Protein 2WLU (pdb70)

Structure (mmCIF, N/CA/C/O backbone):
data_2WLU
#
_entry.id   2WLU
#
_cell.length_a   188.268
_cell.length_b   188.268
_cell.length_c   188.268
_cell.angle_alpha   90.00
_cell.angle_beta   90.00
_cell.angle_gamma   90.00
#
_symmetry.space_group_name_H-M   'F 41 3 2'
#
loop_
_entity.id
_entity.type
_entity.pdbx_description
1 polymer 'DPS-LIKE PEROXIDE RESISTANCE PROTEIN'
2 non-polymer 'SODIUM ION'
3 non-polymer 'FE (III) ION'
4 non-polymer GLYCEROL
5 water water
#
loop_
_atom_site.group_PDB
_atom_site.id
_atom_site.type_symbol
_atom_site.label_atom_id
_atom_site.label_alt_id
_atom_site.label_comp_id
_atom_site.label_asym_id
_atom_site.label_entity_id
_atom_site.label_seq_id
_atom_site.pdbx_PDB_ins_code
_atom_site.Cartn_x
_atom_site.Cartn_y
_atom_site.Cartn_z
_atom_site.occupancy
_atom_site.B_iso_or_equiv
_atom_site.auth_seq_id
_atom_site.auth_comp_id
_atom_site.auth_asym_id
_atom_site.auth_atom_id
_atom_site.pdbx_PDB_model_num
ATOM 1 N N . THR A 1 4 ? 74.242 99.513 132.550 1.00 37.53 4 THR A N 1
ATOM 2 C CA . THR A 1 4 ? 73.679 100.761 133.140 1.00 37.28 4 THR A CA 1
ATOM 3 C C . THR A 1 4 ? 72.164 100.643 133.294 1.00 36.86 4 THR A C 1
ATOM 4 O O . THR A 1 4 ? 71.529 99.807 132.641 1.00 36.88 4 THR A O 1
ATOM 8 N N . LEU A 1 5 ? 71.590 101.471 134.168 1.00 36.15 5 LEU A N 1
ATOM 9 C CA . LEU A 1 5 ? 70.136 101.573 134.288 1.00 35.51 5 LEU A CA 1
ATOM 10 C C . LEU A 1 5 ? 69.521 101.986 132.942 1.00 35.03 5 LEU A C 1
ATOM 11 O O . LEU A 1 5 ? 68.479 101.462 132.546 1.00 34.97 5 LEU A O 1
ATOM 16 N N . VAL A 1 6 ? 70.190 102.903 132.240 1.00 34.53 6 VAL A N 1
ATOM 17 C CA . VAL A 1 6 ? 69.740 103.385 130.926 1.00 34.10 6 VAL A CA 1
ATOM 18 C C . VAL A 1 6 ? 69.579 102.235 129.922 1.00 34.16 6 VAL A C 1
ATOM 19 O O . VAL A 1 6 ? 68.530 102.104 129.295 1.00 33.92 6 VAL A O 1
ATOM 23 N N . GLU A 1 7 ? 70.605 101.393 129.797 1.00 34.37 7 GLU A N 1
ATOM 24 C CA . GLU A 1 7 ? 70.549 100.220 128.905 1.00 34.64 7 GLU A CA 1
ATOM 25 C C . GLU A 1 7 ? 69.394 99.277 129.248 1.00 34.06 7 GLU A C 1
ATOM 26 O O . GLU A 1 7 ? 68.709 98.780 128.352 1.00 34.36 7 GLU A O 1
ATOM 32 N N . ASN A 1 8 ? 69.168 99.053 130.540 1.00 33.63 8 ASN A N 1
ATOM 33 C CA . ASN A 1 8 ? 68.077 98.190 130.999 1.00 33.39 8 ASN A CA 1
ATOM 34 C C . ASN A 1 8 ? 66.688 98.739 130.663 1.00 32.67 8 ASN A C 1
ATOM 35 O O . ASN A 1 8 ? 65.827 98.003 130.164 1.00 32.63 8 ASN A O 1
ATOM 40 N N . ILE A 1 9 ? 66.478 100.026 130.946 1.00 31.63 9 ILE A N 1
ATOM 41 C CA . ILE A 1 9 ? 65.229 100.712 130.604 1.00 30.49 9 ILE A CA 1
ATOM 42 C C . ILE A 1 9 ? 64.972 100.641 129.094 1.00 30.05 9 ILE A C 1
ATOM 43 O O . ILE A 1 9 ? 63.869 100.293 128.672 1.00 29.74 9 ILE A O 1
ATOM 48 N N . TYR A 1 10 ? 65.991 100.950 128.292 1.00 29.65 10 TYR A N 1
ATOM 49 C CA . TYR A 1 10 ? 65.866 100.883 126.837 1.00 29.91 10 TYR A CA 1
ATOM 50 C C . TYR A 1 10 ? 65.402 99.500 126.380 1.00 30.05 10 TYR A C 1
ATOM 51 O O . TYR A 1 10 ? 64.433 99.382 125.624 1.00 29.46 10 TYR A O 1
ATOM 60 N N . ALA A 1 11 ? 66.097 98.465 126.853 1.00 30.37 11 ALA A N 1
ATOM 61 C CA . ALA A 1 11 ? 65.774 97.078 126.513 1.00 30.91 11 ALA A CA 1
ATOM 62 C C . ALA A 1 11 ? 64.333 96.722 126.877 1.00 31.23 11 ALA A C 1
ATOM 63 O O . ALA A 1 11 ? 63.625 96.084 126.096 1.00 31.25 11 ALA A O 1
ATOM 65 N N . SER A 1 12 ? 63.902 97.151 128.058 1.00 31.67 12 SER A N 1
ATOM 66 C CA . SER A 1 12 ? 62.559 96.850 128.541 1.00 32.51 12 SER A CA 1
ATOM 67 C C . SER A 1 12 ? 61.465 97.620 127.792 1.00 32.84 12 SER A C 1
ATOM 68 O O . SER A 1 12 ? 60.426 97.053 127.444 1.00 32.51 12 SER A O 1
ATOM 71 N N . VAL A 1 13 ? 61.708 98.909 127.554 1.00 33.20 13 VAL A N 1
ATOM 72 C CA . VAL A 1 13 ? 60.768 99.768 126.835 1.00 33.82 13 VAL A CA 1
ATOM 73 C C . VAL A 1 13 ? 60.545 99.288 125.392 1.00 34.73 13 VAL A C 1
ATOM 74 O O . VAL A 1 13 ? 59.422 99.314 124.889 1.00 34.53 13 VAL A O 1
ATOM 78 N N . THR A 1 14 ? 61.616 98.838 124.743 1.00 36.09 14 THR A N 1
ATOM 79 C CA . THR A 1 14 ? 61.560 98.464 123.325 1.00 37.71 14 THR A CA 1
ATOM 80 C C . THR A 1 14 ? 61.416 96.952 123.112 1.00 39.02 14 THR A C 1
ATOM 81 O O . THR A 1 14 ? 61.543 96.463 121.989 1.00 39.23 14 THR A O 1
ATOM 85 N N . HIS A 1 15 ? 61.132 96.231 124.196 1.00 40.73 15 HIS A N 1
ATOM 86 C CA . HIS A 1 15 ? 61.075 94.767 124.199 1.00 42.40 15 HIS A CA 1
ATOM 87 C C . HIS A 1 15 ? 60.059 94.192 123.212 1.00 43.06 15 HIS A C 1
ATOM 88 O O . HIS A 1 15 ? 60.416 93.370 122.367 1.00 43.64 15 HIS A O 1
ATOM 95 N N . ASN A 1 16 ? 58.805 94.626 123.321 1.00 43.82 16 ASN A N 1
ATOM 96 C CA . ASN A 1 16 ? 57.730 94.126 122.462 1.00 44.32 16 ASN A CA 1
ATOM 97 C C . ASN A 1 16 ? 57.350 95.113 121.360 1.00 44.61 16 ASN A C 1
ATOM 98 O O . ASN A 1 16 ? 57.967 95.135 120.291 1.00 45.00 16 ASN A O 1
ATOM 100 N N . SER A 1 23 ? 55.057 101.001 113.095 1.00 32.69 23 SER A N 1
ATOM 101 C CA . SER A 1 23 ? 54.971 102.438 112.827 1.00 32.13 23 SER A CA 1
ATOM 102 C C . SER A 1 23 ? 56.313 103.140 113.058 1.00 31.22 23 SER A C 1
ATOM 103 O O . SER A 1 23 ? 57.173 102.643 113.808 1.00 31.90 23 SER A O 1
ATOM 106 N N . LYS A 1 24 ? 56.476 104.303 112.427 1.00 29.33 24 LYS A N 1
ATOM 107 C CA . LYS A 1 24 ? 57.740 105.041 112.460 1.00 27.33 24 LYS A CA 1
ATOM 108 C C . LYS A 1 24 ? 58.094 105.632 113.829 1.00 25.90 24 LYS A C 1
ATOM 109 O O . LYS A 1 24 ? 59.255 105.992 114.063 1.00 25.79 24 LYS A O 1
ATOM 111 N N . ASN A 1 25 ? 57.112 105.744 114.727 1.00 23.44 25 ASN A N 1
ATOM 112 C CA . ASN A 1 25 ? 57.378 106.292 116.062 1.00 21.37 25 ASN A CA 1
ATOM 113 C C . ASN A 1 25 ? 56.999 105.368 117.228 1.00 20.54 25 ASN A C 1
ATOM 114 O O . ASN A 1 25 ? 56.634 105.837 118.310 1.00 19.19 25 ASN A O 1
ATOM 119 N N . GLU A 1 26 ? 57.114 104.057 117.005 1.00 19.37 26 GLU A N 1
ATOM 120 C CA . GLU A 1 26 ? 56.703 103.065 118.004 1.00 19.34 26 GLU A CA 1
ATOM 121 C C . GLU A 1 26 ? 57.515 103.135 119.288 1.00 18.13 26 GLU A C 1
ATOM 122 O O . GLU A 1 26 ? 56.949 103.008 120.377 1.00 17.88 26 GLU A O 1
ATOM 128 N N . LYS A 1 27 ? 58.834 103.307 119.161 1.00 16.70 27 LYS A N 1
ATOM 129 C CA . LYS A 1 27 ? 59.701 103.379 120.336 1.00 16.05 27 LYS A CA 1
ATOM 130 C C . LYS A 1 27 ? 59.409 104.645 121.140 1.00 14.89 27 LYS A C 1
ATOM 131 O O . LYS A 1 27 ? 59.394 104.597 122.364 1.00 14.52 27 LYS A O 1
ATOM 137 N N . THR A 1 28 ? 59.176 105.766 120.446 1.00 14.00 28 THR A N 1
ATOM 138 C CA . THR A 1 28 ? 58.839 107.031 121.113 1.00 13.11 28 THR A CA 1
ATOM 139 C C . THR A 1 28 ? 57.536 106.902 121.886 1.00 13.12 28 THR A C 1
ATOM 140 O O . THR A 1 28 ? 57.444 107.339 123.043 1.00 13.11 28 THR A O 1
ATOM 144 N N . LYS A 1 29 ? 56.532 106.288 121.259 1.00 12.39 29 LYS A N 1
ATOM 145 C CA . LYS A 1 29 ? 55.257 106.071 121.944 1.00 12.53 29 LYS A CA 1
ATOM 146 C C . LYS A 1 29 ? 55.442 105.196 123.186 1.00 12.22 29 LYS A C 1
ATOM 147 O O . LYS A 1 29 ? 54.843 105.462 124.233 1.00 12.10 29 LYS A O 1
ATOM 153 N N . ALA A 1 30 ? 56.281 104.166 123.069 1.00 12.07 30 ALA A N 1
ATOM 154 C CA . ALA A 1 30 ? 56.513 103.243 124.183 1.00 12.09 30 ALA A CA 1
ATOM 155 C C . ALA A 1 30 ? 57.186 103.929 125.378 1.00 11.75 30 ALA A C 1
ATOM 156 O O . ALA A 1 30 ? 56.799 103.698 126.528 1.00 11.02 30 ALA A O 1
ATOM 158 N N . VAL A 1 31 ? 58.186 104.770 125.107 1.00 11.45 31 VAL A N 1
ATOM 159 C CA . VAL A 1 31 ? 58.919 105.431 126.189 1.00 11.27 31 VAL A CA 1
ATOM 160 C C . VAL A 1 31 ? 58.063 106.525 126.847 1.00 10.76 31 VAL A C 1
ATOM 161 O O . VAL A 1 31 ? 58.142 106.730 128.063 1.00 10.72 31 VAL A O 1
ATOM 165 N N . LEU A 1 32 ? 57.230 107.204 126.056 1.00 10.25 32 LEU A N 1
ATOM 166 C CA . LEU A 1 32 ? 56.261 108.143 126.627 1.00 9.79 32 LEU A CA 1
ATOM 167 C C . LEU A 1 32 ? 55.289 107.431 127.550 1.00 9.96 32 LEU A C 1
ATOM 168 O O . LEU A 1 32 ? 55.015 107.915 128.646 1.00 9.97 32 LEU A O 1
ATOM 173 N N . ASN A 1 33 ? 54.772 106.276 127.120 1.00 9.98 33 ASN A N 1
ATOM 174 C CA . ASN A 1 33 ? 53.820 105.536 127.949 1.00 10.50 33 ASN A CA 1
ATOM 175 C C . ASN A 1 33 ? 54.469 105.018 129.239 1.00 10.07 33 ASN A C 1
ATOM 176 O O . ASN A 1 33 ? 53.843 105.027 130.300 1.00 10.29 33 ASN A O 1
ATOM 181 N N . GLN A 1 34 ? 55.727 104.591 129.149 1.00 10.20 34 GLN A N 1
ATOM 182 C CA . GLN A 1 34 ? 56.500 104.236 130.347 1.00 10.34 34 GLN A CA 1
ATOM 183 C C . GLN A 1 34 ? 56.558 105.423 131.326 1.00 10.47 34 GLN A C 1
ATOM 184 O O . GLN A 1 34 ? 56.385 105.243 132.535 1.00 10.35 34 GLN A O 1
ATOM 190 N N . ALA A 1 35 ? 56.787 106.625 130.797 1.00 10.17 35 ALA A N 1
ATOM 191 C CA . ALA A 1 35 ? 56.812 107.843 131.627 1.00 9.94 35 ALA A CA 1
ATOM 192 C C . ALA A 1 35 ? 55.446 108.168 132.252 1.00 9.88 35 ALA A C 1
ATOM 193 O O . ALA A 1 35 ? 55.385 108.626 133.401 1.00 9.57 35 ALA A O 1
ATOM 195 N N . VAL A 1 36 ? 54.359 107.922 131.516 1.00 9.45 36 VAL A N 1
ATOM 196 C CA . VAL A 1 36 ? 53.009 108.062 132.089 1.00 9.63 36 VAL A CA 1
ATOM 197 C C . VAL A 1 36 ? 52.875 107.227 133.375 1.00 9.88 36 VAL A C 1
ATOM 198 O O . VAL A 1 36 ? 52.466 107.743 134.417 1.00 9.86 36 VAL A O 1
ATOM 202 N N . ALA A 1 37 ? 53.226 105.943 133.290 1.00 9.64 37 ALA A N 1
ATOM 203 C CA . ALA A 1 37 ? 53.165 105.035 134.439 1.00 9.55 37 ALA A CA 1
ATOM 204 C C . ALA A 1 37 ? 54.114 105.465 135.566 1.00 9.68 37 ALA A C 1
ATOM 205 O O . ALA A 1 37 ? 53.718 105.504 136.725 1.00 9.39 37 ALA A O 1
ATOM 207 N N . ASP A 1 38 ? 55.357 105.792 135.216 1.00 9.78 38 ASP A N 1
ATOM 208 C CA . ASP A 1 38 ? 56.379 106.141 136.219 1.00 9.95 38 ASP A CA 1
ATOM 209 C C . ASP A 1 38 ? 56.115 107.467 136.925 1.00 9.74 38 ASP A C 1
ATOM 210 O O . ASP A 1 38 ? 56.392 107.599 138.118 1.00 9.54 38 ASP A O 1
ATOM 215 N N . LEU A 1 39 ? 55.605 108.455 136.186 1.00 9.80 39 LEU A N 1
ATOM 216 C CA . LEU A 1 39 ? 55.249 109.741 136.786 1.00 9.42 39 LEU A CA 1
ATOM 217 C C . LEU A 1 39 ? 54.090 109.609 137.758 1.00 9.52 39 LEU A C 1
ATOM 218 O O . LEU A 1 39 ? 54.075 110.266 138.805 1.00 9.86 39 LEU A O 1
ATOM 223 N N . SER A 1 40 ? 53.114 108.771 137.408 1.00 9.30 40 SER A N 1
ATOM 224 C CA . SER A 1 40 ? 51.966 108.548 138.280 1.00 9.35 40 SER A CA 1
ATOM 225 C C . SER A 1 40 ? 52.398 107.876 139.588 1.00 9.42 40 SER A C 1
ATOM 226 O O . SER A 1 40 ? 51.918 108.236 140.669 1.00 9.21 40 SER A O 1
ATOM 229 N N . VAL A 1 41 ? 53.296 106.900 139.481 1.00 9.19 41 VAL A N 1
ATOM 230 C CA . VAL A 1 41 ? 53.833 106.236 140.677 1.00 9.64 41 VAL A CA 1
ATOM 231 C C . VAL A 1 41 ? 54.743 107.184 141.468 1.00 9.56 41 VAL A C 1
ATOM 232 O O . VAL A 1 41 ? 54.660 107.236 142.694 1.00 9.98 41 VAL A O 1
ATOM 236 N N . ALA A 1 42 ? 55.587 107.950 140.776 1.00 9.79 42 ALA A N 1
ATOM 237 C CA . ALA A 1 42 ? 56.433 108.942 141.460 1.00 9.63 42 ALA A CA 1
ATOM 238 C C . ALA A 1 42 ? 55.591 109.933 142.278 1.00 9.72 42 ALA A C 1
ATOM 239 O O . ALA A 1 42 ? 55.934 110.265 143.431 1.00 9.68 42 ALA A O 1
ATOM 241 N N . ALA A 1 43 ? 54.487 110.397 141.690 1.00 9.52 43 ALA A N 1
ATOM 242 C CA . ALA A 1 43 ? 53.586 111.326 142.387 1.00 9.22 43 ALA A CA 1
ATOM 243 C C . ALA A 1 43 ? 53.000 110.694 143.658 1.00 9.34 43 ALA A C 1
ATOM 244 O O . ALA A 1 43 ? 52.925 111.341 144.700 1.00 9.16 43 ALA A O 1
ATOM 246 N N . SER A 1 44 ? 52.609 109.425 143.565 1.00 9.18 44 SER A N 1
ATOM 247 C CA . SER A 1 44 ? 52.061 108.678 144.698 1.00 9.02 44 SER A CA 1
ATOM 248 C C . SER A 1 44 ? 53.106 108.562 145.836 1.00 9.38 44 SER A C 1
ATOM 249 O O . SER A 1 44 ? 52.788 108.765 147.014 1.00 9.22 44 SER A O 1
ATOM 252 N N . ILE A 1 45 ? 54.349 108.246 145.466 1.00 8.95 45 ILE A N 1
ATOM 253 C CA . ILE A 1 45 ? 55.477 108.164 146.415 1.00 9.31 45 ILE A CA 1
ATOM 254 C C . ILE A 1 45 ? 55.739 109.506 147.116 1.00 9.50 45 ILE A C 1
ATOM 255 O O . ILE A 1 45 ? 55.886 109.556 148.348 1.00 9.32 45 ILE A O 1
ATOM 260 N N . VAL A 1 46 ? 55.773 110.591 146.340 1.00 9.36 46 VAL A N 1
ATOM 261 C CA . VAL A 1 46 ? 55.935 111.934 146.911 1.00 9.66 46 VAL A CA 1
ATOM 262 C C . VAL A 1 46 ? 54.789 112.259 147.886 1.00 9.52 46 VAL A C 1
ATOM 263 O O . VAL A 1 46 ? 55.021 112.814 148.967 1.00 9.23 46 VAL A O 1
ATOM 267 N N . HIS A 1 47 ? 53.557 111.907 147.504 1.00 9.59 47 HIS A N 1
ATOM 268 C CA . HIS A 1 47 ? 52.393 112.137 148.370 1.00 9.56 47 HIS A CA 1
ATOM 269 C C . HIS A 1 47 ? 52.504 111.357 149.683 1.00 9.26 47 HIS A C 1
ATOM 270 O O . HIS A 1 47 ? 52.112 111.848 150.743 1.00 9.21 47 HIS A O 1
ATOM 277 N N . GLN A 1 48 ? 53.026 110.137 149.608 1.00 9.09 48 GLN A N 1
ATOM 278 C CA . GLN A 1 48 ? 53.254 109.344 150.821 1.00 8.74 48 GLN A CA 1
ATOM 279 C C . GLN A 1 48 ? 54.217 110.060 151.776 1.00 8.62 48 GLN A C 1
ATOM 280 O O . GLN A 1 48 ? 54.009 110.052 152.991 1.00 8.84 48 GLN A O 1
ATOM 286 N N . VAL A 1 49 ? 55.273 110.665 151.234 1.00 8.45 49 VAL A N 1
ATOM 287 C CA . VAL A 1 49 ? 56.210 111.438 152.069 1.00 8.54 49 VAL A CA 1
ATOM 288 C C . VAL A 1 49 ? 55.491 112.630 152.712 1.00 8.60 49 VAL A C 1
ATOM 289 O O . VAL A 1 49 ? 55.618 112.867 153.913 1.00 8.69 49 VAL A O 1
ATOM 293 N N . HIS A 1 50 ? 54.745 113.375 151.898 1.00 8.61 50 HIS A N 1
ATOM 294 C CA . HIS A 1 50 ? 53.926 114.506 152.362 1.00 8.74 50 HIS A CA 1
ATOM 295 C C . HIS A 1 50 ? 53.084 114.109 153.588 1.00 8.66 50 HIS A C 1
ATOM 296 O O . HIS A 1 50 ? 53.031 114.836 154.587 1.00 9.35 50 HIS A O 1
ATOM 303 N N . TRP A 1 51 ? 52.454 112.941 153.536 1.00 8.79 51 TRP A N 1
ATOM 304 C CA . TRP A 1 51 ? 51.532 112.551 154.603 1.00 8.85 51 TRP A CA 1
ATOM 305 C C . TRP A 1 51 ? 52.200 111.900 155.817 1.00 8.86 51 TRP A C 1
ATOM 306 O O . TRP A 1 51 ? 51.844 112.209 156.953 1.00 8.77 51 TRP A O 1
ATOM 317 N N . TYR A 1 52 ? 53.157 111.006 155.568 1.00 9.22 52 TYR A N 1
ATOM 318 C CA . TYR A 1 52 ? 53.723 110.147 156.622 1.00 9.45 52 TYR A CA 1
ATOM 319 C C . TYR A 1 52 ? 54.948 110.694 157.371 1.00 10.00 52 TYR A C 1
ATOM 320 O O . TYR A 1 52 ? 55.304 110.180 158.439 1.00 9.81 52 TYR A O 1
ATOM 329 N N . MET A 1 53 ? 55.585 111.731 156.827 1.00 10.03 53 MET A N 1
ATOM 330 C CA . MET A 1 53 ? 56.799 112.284 157.444 1.00 10.02 53 MET A CA 1
ATOM 331 C C . MET A 1 53 ? 56.602 112.758 158.898 1.00 10.41 53 MET A C 1
ATOM 332 O O . MET A 1 53 ? 55.601 113.410 159.232 1.00 9.84 53 MET A O 1
ATOM 337 N N . ARG A 1 54 ? 57.568 112.413 159.751 1.00 10.21 54 ARG A N 1
ATOM 338 C CA . ARG A 1 54 ? 57.684 112.983 161.093 1.00 10.63 54 ARG A CA 1
ATOM 339 C C . ARG A 1 54 ? 59.147 113.291 161.343 1.00 11.04 54 ARG A C 1
ATOM 340 O O . ARG A 1 54 ? 60.026 112.497 160.979 1.00 11.44 54 ARG A O 1
ATOM 348 N N . GLY A 1 55 ? 59.413 114.431 161.971 1.00 11.24 55 GLY A N 1
ATOM 349 C CA . GLY A 1 55 ? 60.773 114.782 162.347 1.00 11.37 55 GLY A CA 1
ATOM 350 C C . GLY A 1 55 ? 61.075 116.241 162.100 1.00 11.88 55 GLY A C 1
ATOM 351 O O . GLY A 1 55 ? 60.331 116.918 161.370 1.00 10.74 55 GLY A O 1
ATOM 352 N N . PRO A 1 56 ? 62.164 116.744 162.719 1.00 12.28 56 PRO A N 1
ATOM 353 C CA . PRO A 1 56 ? 62.556 118.138 162.546 1.00 12.33 56 PRO A CA 1
ATOM 354 C C . PRO A 1 56 ? 62.704 118.448 161.062 1.00 12.03 56 PRO A C 1
ATOM 355 O O . PRO A 1 56 ? 63.293 117.652 160.307 1.00 12.27 56 PRO A O 1
ATOM 359 N N . GLY A 1 57 ? 62.136 119.577 160.645 1.00 11.35 57 GLY A N 1
ATOM 360 C CA . GLY A 1 57 ? 62.181 119.976 159.247 1.00 10.49 57 GLY A CA 1
ATOM 361 C C . GLY A 1 57 ? 60.867 119.736 158.523 1.00 10.17 57 GLY A C 1
ATOM 362 O O . GLY A 1 57 ? 60.662 120.239 157.417 1.00 9.68 57 GLY A O 1
ATOM 363 N N . PHE A 1 58 ? 59.972 118.980 159.157 1.00 9.71 58 PHE A N 1
ATOM 364 C CA . PHE A 1 58 ? 58.646 118.712 158.607 1.00 9.46 58 PHE A CA 1
ATOM 365 C C . PHE A 1 58 ? 57.975 119.982 158.057 1.00 9.39 58 PHE A C 1
ATOM 366 O O . PHE A 1 58 ? 57.396 119.950 156.971 1.00 9.39 58 PHE A O 1
ATOM 374 N N . LEU A 1 59 ? 58.053 121.084 158.807 1.00 9.25 59 LEU A N 1
ATOM 375 C CA . LEU A 1 59 ? 57.291 122.288 158.452 1.00 9.47 59 LEU A CA 1
ATOM 376 C C . LEU A 1 59 ? 57.737 122.968 157.148 1.00 9.33 59 LEU A C 1
ATOM 377 O O . LEU A 1 59 ? 56.954 123.703 156.550 1.00 9.56 59 LEU A O 1
ATOM 382 N N . TYR A 1 60 ? 58.967 122.716 156.697 1.00 8.74 60 TYR A N 1
ATOM 383 C CA . TYR A 1 60 ? 59.349 123.131 155.336 1.00 8.47 60 TYR A CA 1
ATOM 384 C C . TYR A 1 60 ? 59.393 121.985 154.307 1.00 8.57 60 TYR A C 1
ATOM 385 O O . TYR A 1 60 ? 59.215 122.219 153.103 1.00 8.08 60 TYR A O 1
ATOM 394 N N . LEU A 1 61 ? 59.623 120.753 154.765 1.00 8.23 61 LEU A N 1
ATOM 395 C CA . LEU A 1 61 ? 59.676 119.608 153.842 1.00 8.02 61 LEU A CA 1
ATOM 396 C C . LEU A 1 61 ? 58.287 119.211 153.352 1.00 8.42 61 LEU A C 1
ATOM 397 O O . LEU A 1 61 ? 58.117 118.848 152.184 1.00 8.25 61 LEU A O 1
ATOM 402 N N . HIS A 1 62 ? 57.308 119.278 154.249 1.00 8.50 62 HIS A N 1
ATOM 403 C CA . HIS A 1 62 ? 55.911 118.974 153.923 1.00 9.31 62 HIS A CA 1
ATOM 404 C C . HIS A 1 62 ? 55.391 119.820 152.741 1.00 9.71 62 HIS A C 1
ATOM 405 O O . HIS A 1 62 ? 54.894 119.253 151.766 1.00 10.40 62 HIS A O 1
ATOM 412 N N . PRO A 1 63 ? 55.510 121.163 152.811 1.00 9.98 63 PRO A N 1
ATOM 413 C CA . PRO A 1 63 ? 55.068 121.932 151.633 1.00 10.11 63 PRO A CA 1
ATOM 414 C C . PRO A 1 63 ? 55.973 121.762 150.404 1.00 10.41 63 PRO A C 1
ATOM 415 O O . PRO A 1 63 ? 55.480 121.868 149.287 1.00 9.63 63 PRO A O 1
ATOM 419 N N . LYS A 1 64 ? 57.271 121.511 150.609 1.00 9.86 64 LYS A N 1
ATOM 420 C CA . LYS A 1 64 ? 58.165 121.178 149.492 1.00 10.61 64 LYS A CA 1
ATOM 421 C C . LYS A 1 64 ? 57.644 119.979 148.690 1.00 10.39 64 LYS A C 1
ATOM 422 O O . LYS A 1 64 ? 57.764 119.965 147.461 1.00 10.27 64 LYS A O 1
ATOM 428 N N . MET A 1 65 ? 57.053 118.993 149.379 1.00 10.14 65 MET A N 1
ATOM 429 C CA . MET A 1 65 ? 56.487 117.818 148.709 1.00 10.05 65 MET A CA 1
ATOM 430 C C . MET A 1 65 ? 55.338 118.200 147.772 1.00 10.54 65 MET A C 1
ATOM 431 O O . MET A 1 65 ? 55.166 117.577 146.723 1.00 10.41 65 MET A O 1
ATOM 436 N N . ASP A 1 66 ? 54.556 119.211 148.146 1.00 10.39 66 ASP A N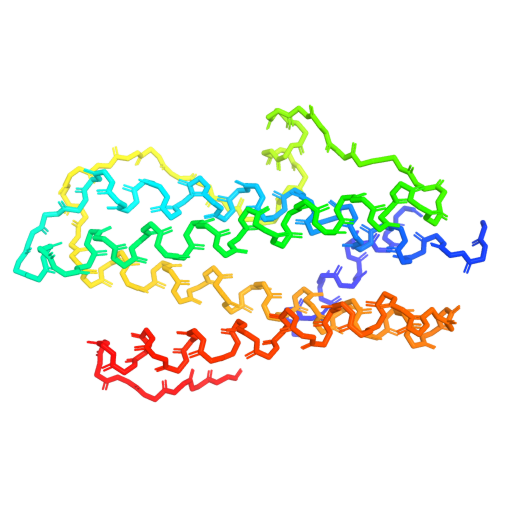 1
ATOM 437 C CA . ASP A 1 66 ? 53.501 119.706 147.248 1.00 11.03 66 ASP A CA 1
ATOM 438 C C . ASP A 1 66 ? 54.042 120.366 145.979 1.00 10.96 66 ASP A C 1
ATOM 439 O O . ASP A 1 66 ? 53.434 120.225 144.914 1.00 10.76 66 ASP A O 1
ATOM 444 N N . GLU A 1 67 ? 55.169 121.078 146.094 1.00 11.00 67 GLU A N 1
ATOM 445 C CA A GLU A 1 67 ? 55.837 121.656 144.924 0.65 11.25 67 GLU A CA 1
ATOM 446 C CA B GLU A 1 67 ? 55.842 121.659 144.932 0.35 10.72 67 GLU A CA 1
ATOM 447 C C . GLU A 1 67 ? 56.289 120.551 143.975 1.00 10.88 67 GLU A C 1
ATOM 448 O O . GLU A 1 67 ? 56.070 120.631 142.755 1.00 10.37 67 GLU A O 1
ATOM 459 N N . LEU A 1 68 ? 56.920 119.519 144.535 1.00 10.13 68 LEU A N 1
ATOM 460 C CA . LEU A 1 68 ? 57.385 118.377 143.746 1.00 10.21 68 LEU A CA 1
ATOM 461 C C . LEU A 1 68 ? 56.202 117.678 143.091 1.00 10.43 68 LEU A C 1
ATOM 462 O O . LEU A 1 68 ? 56.247 117.353 141.899 1.00 10.19 68 LEU A O 1
ATOM 467 N N . LEU A 1 69 ? 55.141 117.466 143.870 1.00 10.15 69 LEU A N 1
ATOM 468 C CA . LEU A 1 69 ? 53.938 116.808 143.367 1.00 10.62 69 LEU A CA 1
ATOM 469 C C . LEU A 1 69 ? 53.320 117.577 142.187 1.00 10.68 69 LEU A C 1
ATOM 470 O O . LEU A 1 69 ? 52.981 116.985 141.149 1.00 9.89 69 LEU A O 1
ATOM 475 N N . ASP A 1 70 ? 53.186 118.892 142.347 1.00 10.62 70 ASP A N 1
ATOM 476 C CA . ASP A 1 70 ? 52.623 119.732 141.285 1.00 11.25 70 ASP A CA 1
ATOM 477 C C . ASP A 1 70 ? 53.451 119.630 140.006 1.00 10.89 70 ASP A C 1
ATOM 478 O O . ASP A 1 70 ? 52.896 119.564 138.903 1.00 10.88 70 ASP A O 1
ATOM 483 N N . SER A 1 71 ? 54.773 119.621 140.164 1.00 10.41 71 SER A N 1
ATOM 484 C CA A SER A 1 71 ? 55.684 119.518 139.016 0.60 10.30 71 SER A CA 1
ATOM 485 C CA B SER A 1 71 ? 55.699 119.516 139.038 0.40 10.50 71 SER A CA 1
ATOM 486 C C . SER A 1 71 ? 55.579 118.162 138.325 1.00 10.34 71 SER A C 1
ATOM 487 O O . SER A 1 71 ? 55.579 118.092 137.085 1.00 10.13 71 SER A O 1
ATOM 492 N N . LEU A 1 72 ? 55.489 117.085 139.110 1.00 9.61 72 LEU A N 1
ATOM 493 C CA . LEU A 1 72 ? 55.324 115.738 138.534 1.00 9.29 72 LEU A CA 1
ATOM 494 C C . LEU A 1 72 ? 53.998 115.605 137.778 1.00 9.43 72 LEU A C 1
ATOM 495 O O . LEU A 1 72 ? 53.953 115.050 136.676 1.00 9.03 72 LEU A O 1
ATOM 500 N N . ASN A 1 73 ? 52.920 116.117 138.370 1.00 8.98 73 ASN A N 1
ATOM 501 C CA . ASN A 1 73 ? 51.614 116.071 137.720 1.00 9.59 73 ASN A CA 1
ATOM 502 C C . ASN A 1 73 ? 51.548 116.930 136.453 1.00 9.27 73 ASN A C 1
ATOM 503 O O . ASN A 1 73 ? 50.858 116.573 135.493 1.00 9.35 73 ASN A O 1
ATOM 508 N N . ALA A 1 74 ? 52.284 118.040 136.444 1.00 9.17 74 ALA A N 1
ATOM 509 C CA . ALA A 1 74 ? 52.421 118.846 135.216 1.00 9.86 74 ALA A CA 1
ATOM 510 C C . ALA A 1 74 ? 53.155 118.062 134.120 1.00 9.83 74 ALA A C 1
ATOM 511 O O . ALA A 1 74 ? 52.725 118.058 132.966 1.00 9.50 74 ALA A O 1
ATOM 513 N N . ASN A 1 75 ? 54.245 117.386 134.486 1.00 9.82 75 ASN A N 1
ATOM 514 C CA . ASN A 1 75 ? 54.947 116.488 133.562 1.00 10.08 75 ASN A CA 1
ATOM 515 C C . ASN A 1 75 ? 54.007 115.399 133.032 1.00 9.79 75 ASN A C 1
ATOM 516 O O . ASN A 1 75 ? 54.021 115.082 131.841 1.00 9.70 75 ASN A O 1
ATOM 521 N N . LEU A 1 76 ? 53.219 114.809 133.931 1.00 9.26 76 LEU A N 1
ATOM 522 C CA . LEU A 1 76 ? 52.306 113.728 133.556 1.00 9.57 76 LEU A CA 1
ATOM 523 C C . LEU A 1 76 ? 51.333 114.194 132.476 1.00 9.42 76 LEU A C 1
ATOM 524 O O . LEU A 1 76 ? 51.141 113.515 131.468 1.00 9.38 76 LEU A O 1
ATOM 529 N N . ASP A 1 77 ? 50.714 115.348 132.700 1.00 9.56 77 ASP A N 1
ATOM 530 C CA . ASP A 1 77 ? 49.749 115.867 131.732 1.00 9.92 77 ASP A CA 1
ATOM 531 C C . ASP A 1 77 ? 50.420 116.143 130.377 1.00 9.74 77 ASP A C 1
ATOM 532 O O . ASP A 1 77 ? 49.875 115.783 129.329 1.00 10.29 77 ASP A O 1
ATOM 537 N N . GLU A 1 78 ? 51.601 116.750 130.392 1.00 9.33 78 GLU A N 1
ATOM 538 C CA . GLU A 1 78 ? 52.294 117.063 129.139 1.00 9.59 78 GLU A CA 1
ATOM 539 C C . GLU A 1 78 ? 52.726 115.793 128.390 1.00 9.24 78 GLU A C 1
ATOM 540 O O . GLU A 1 78 ? 52.560 115.704 127.175 1.00 9.44 78 GLU A O 1
ATOM 546 N N . VAL A 1 79 ? 53.273 114.830 129.130 1.00 9.32 79 VAL A N 1
ATOM 547 C CA . VAL A 1 79 ? 53.729 113.559 128.560 1.00 9.46 79 VAL A CA 1
ATOM 548 C C . VAL A 1 79 ? 52.563 112.773 127.950 1.00 9.50 79 VAL A C 1
ATOM 549 O O . VAL A 1 79 ? 52.660 112.308 126.808 1.00 9.31 79 VAL A O 1
ATOM 553 N N . SER A 1 80 ? 51.468 112.639 128.703 1.00 9.51 80 SER A N 1
ATOM 554 C CA A SER A 1 80 ? 50.301 111.897 128.237 0.60 9.54 80 SER A CA 1
ATOM 555 C CA B SER A 1 80 ? 50.315 111.887 128.222 0.20 9.72 80 SER A CA 1
ATOM 556 C CA C SER A 1 80 ? 50.292 111.904 128.236 0.20 9.66 80 SER A CA 1
ATOM 557 C C . SER A 1 80 ? 49.715 112.545 126.983 1.00 9.84 80 SER A C 1
ATOM 558 O O . SER A 1 80 ? 49.430 111.864 125.990 1.00 9.95 80 SER A O 1
ATOM 565 N N . GLU A 1 81 ? 49.545 113.866 127.022 1.00 9.79 81 GLU A N 1
ATOM 566 C CA . GLU A 1 81 ? 48.972 114.565 125.867 1.00 10.03 81 GLU A CA 1
ATOM 567 C C . GLU A 1 81 ? 49.889 114.561 124.644 1.00 10.14 81 GLU A C 1
ATOM 568 O O . GLU A 1 81 ? 49.407 114.554 123.508 1.00 10.49 81 GLU A O 1
ATOM 574 N N . ARG A 1 82 ? 51.202 114.542 124.864 1.00 10.00 82 ARG A N 1
ATOM 575 C CA . ARG A 1 82 ? 52.137 114.398 123.735 1.00 9.70 82 ARG A CA 1
ATOM 576 C C . ARG A 1 82 ? 51.972 113.018 123.097 1.00 9.65 82 ARG A C 1
ATOM 577 O O . ARG A 1 82 ? 51.988 112.879 121.866 1.00 10.07 82 ARG A O 1
ATOM 585 N N . LEU A 1 83 ? 51.790 112.003 123.936 1.00 9.47 83 LEU A N 1
ATOM 586 C CA . LEU A 1 83 ? 51.558 110.642 123.461 1.00 9.93 83 LEU A CA 1
ATOM 587 C C . LEU A 1 83 ? 50.264 110.532 122.639 1.00 10.03 83 LEU A C 1
ATOM 588 O O . LEU A 1 83 ? 50.256 109.911 121.565 1.00 10.24 83 LEU A O 1
ATOM 593 N N . ILE A 1 84 ? 49.182 111.134 123.131 1.00 9.77 84 ILE A N 1
ATOM 594 C CA . ILE A 1 84 ? 47.918 111.212 122.379 1.00 9.65 84 ILE A CA 1
ATOM 595 C C . ILE A 1 84 ? 48.154 111.895 121.027 1.00 10.06 84 ILE A C 1
ATOM 596 O O . ILE A 1 84 ? 47.761 111.379 119.968 1.00 10.23 84 ILE A O 1
ATOM 601 N N . THR A 1 85 ? 48.811 113.049 121.087 1.00 9.95 85 THR A N 1
ATOM 602 C CA . THR A 1 85 ? 49.078 113.903 119.931 1.00 10.05 85 THR A CA 1
ATOM 603 C C . THR A 1 85 ? 49.823 113.178 118.802 1.00 10.67 85 THR A C 1
ATOM 604 O O . THR A 1 85 ? 49.468 113.328 117.619 1.00 10.72 85 THR A O 1
ATOM 608 N N . ILE A 1 86 ? 50.813 112.361 119.166 1.00 10.57 86 ILE A N 1
ATOM 609 C CA . ILE A 1 86 ? 51.605 111.632 118.166 1.00 11.45 86 ILE A CA 1
ATOM 610 C C . ILE A 1 86 ? 50.992 110.280 117.762 1.00 11.85 86 ILE A C 1
ATOM 611 O O . ILE A 1 86 ? 51.635 109.486 117.072 1.00 12.50 86 ILE A O 1
ATOM 616 N N . GLY A 1 87 ? 49.763 110.021 118.210 1.00 12.09 87 GLY A N 1
ATOM 617 C CA . GLY A 1 87 ? 48.997 108.853 117.762 1.00 12.76 87 GLY A CA 1
ATOM 618 C C . GLY A 1 87 ? 48.978 107.661 118.702 1.00 12.83 87 GLY A C 1
ATOM 619 O O . GLY A 1 87 ? 48.599 106.566 118.301 1.00 12.98 87 GLY A O 1
ATOM 620 N N . GLY A 1 88 ? 49.379 107.870 119.955 1.00 12.75 88 GLY A N 1
ATOM 621 C CA . GLY A 1 88 ? 49.384 106.802 120.957 1.00 12.81 88 GLY A CA 1
ATOM 622 C C . GLY A 1 88 ? 48.182 106.788 121.886 1.00 12.62 88 GLY A C 1
ATOM 623 O O . GLY A 1 88 ? 47.211 107.519 121.689 1.00 13.03 88 GLY A O 1
ATOM 624 N N . ALA A 1 89 ? 48.256 105.951 122.914 1.00 12.60 89 ALA A N 1
ATOM 625 C CA . ALA A 1 89 ? 47.146 105.764 123.844 1.00 12.04 89 ALA A CA 1
ATOM 626 C C . ALA A 1 89 ? 47.713 105.611 125.247 1.00 11.81 89 ALA A C 1
ATOM 627 O O . ALA A 1 89 ? 48.252 104.561 125.581 1.00 11.76 89 ALA A O 1
ATOM 629 N N . PRO A 1 90 ? 47.618 106.669 126.070 1.00 11.26 90 PRO A N 1
ATOM 630 C CA . PRO A 1 90 ? 48.265 106.616 127.383 1.00 10.92 90 PRO A CA 1
ATOM 631 C C . PRO A 1 90 ? 47.561 105.717 128.391 1.00 10.81 90 PRO A C 1
ATOM 632 O O . PRO A 1 90 ? 46.322 105.601 128.370 1.00 10.89 90 PRO A O 1
ATOM 636 N N . TYR A 1 91 ? 48.348 105.091 129.267 1.00 10.13 91 TYR A N 1
ATOM 637 C CA . TYR A 1 91 ? 47.787 104.415 130.429 1.00 10.59 91 TYR A CA 1
ATOM 638 C C . TYR A 1 91 ? 46.911 105.426 131.147 1.00 9.93 91 TYR A C 1
ATOM 639 O O . TYR A 1 91 ? 47.227 106.619 131.176 1.00 9.98 91 TYR A O 1
ATOM 648 N N . SER A 1 92 ? 45.813 104.956 131.726 1.00 10.36 92 SER A N 1
ATOM 649 C CA . SER A 1 92 ? 44.836 105.865 132.324 1.00 10.70 92 SER A CA 1
ATOM 650 C C . SER A 1 92 ? 43.996 105.177 133.401 1.00 10.92 92 SER A C 1
ATOM 651 O O . SER A 1 92 ? 42.845 105.555 133.637 1.00 11.00 92 SER A O 1
ATOM 654 N N . THR A 1 93 ? 44.573 104.148 134.027 1.00 11.60 93 THR A N 1
ATOM 655 C CA . THR A 1 93 ? 43.998 103.520 135.218 1.00 12.05 93 THR A CA 1
ATOM 656 C C . THR A 1 93 ? 45.106 103.309 136.248 1.00 12.35 93 THR A C 1
ATOM 657 O O . THR A 1 93 ? 46.283 103.171 135.889 1.00 12.28 93 THR A O 1
ATOM 661 N N . LEU A 1 94 ? 44.733 103.278 137.524 1.00 12.38 94 LEU A N 1
ATO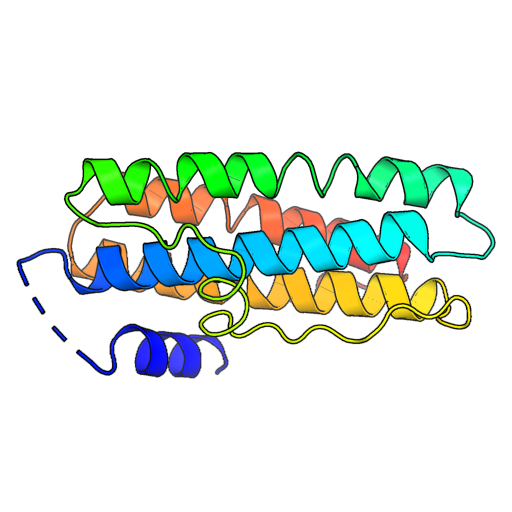M 662 C CA . LEU A 1 94 ? 45.722 103.088 138.585 1.00 12.77 94 LEU A CA 1
ATOM 663 C C . LEU A 1 94 ? 46.413 101.732 138.497 1.00 12.93 94 LEU A C 1
ATOM 664 O O . LEU A 1 94 ? 47.606 101.632 138.774 1.00 13.05 94 LEU A O 1
ATOM 669 N N . ALA A 1 95 ? 45.670 100.703 138.087 1.00 13.43 95 ALA A N 1
ATOM 670 C CA . ALA A 1 95 ? 46.240 99.360 137.891 1.00 13.70 95 ALA A CA 1
ATOM 671 C C . ALA A 1 95 ? 47.288 99.314 136.767 1.00 13.87 95 ALA A C 1
ATOM 672 O O . ALA A 1 95 ? 48.301 98.620 136.885 1.00 13.51 95 ALA A O 1
ATOM 674 N N . GLU A 1 96 ? 47.031 100.026 135.669 1.00 13.72 96 GLU A N 1
ATOM 675 C CA . GLU A 1 96 ? 48.003 100.121 134.575 1.00 13.39 96 GLU A CA 1
ATOM 676 C C . GLU A 1 96 ? 49.273 100.851 135.017 1.00 13.24 96 GLU A C 1
ATOM 677 O O . GLU A 1 96 ? 50.394 100.426 134.673 1.00 12.77 96 GLU A O 1
ATOM 683 N N . PHE A 1 97 ? 49.103 101.946 135.764 1.00 12.42 97 PHE A N 1
ATOM 684 C CA . PHE A 1 97 ? 50.260 102.694 136.284 1.00 12.52 97 PHE A CA 1
ATOM 685 C C . PHE A 1 97 ? 51.122 101.798 137.185 1.00 12.84 97 PHE A C 1
ATOM 686 O O . PHE A 1 97 ? 52.339 101.717 137.003 1.00 12.70 97 PHE A O 1
ATOM 694 N N . SER A 1 98 ? 50.474 101.144 138.153 1.00 13.21 98 SER A N 1
ATOM 695 C CA A SER A 1 98 ? 51.168 100.302 139.123 0.65 13.86 98 SER A CA 1
ATOM 696 C CA B SER A 1 98 ? 51.163 100.282 139.124 0.35 13.88 98 SER A CA 1
ATOM 697 C C . SER A 1 98 ? 51.866 99.120 138.443 1.00 14.25 98 SER A C 1
ATOM 698 O O . SER A 1 98 ? 53.022 98.814 138.754 1.00 14.93 98 SER A O 1
ATOM 703 N N . LYS A 1 99 ? 51.166 98.469 137.515 1.00 14.66 99 LYS A N 1
ATOM 704 C CA . LYS A 1 99 ? 51.705 97.297 136.822 1.00 16.16 99 LYS A CA 1
ATOM 705 C C . LYS A 1 99 ? 52.913 97.621 135.938 1.00 15.71 99 LYS A C 1
ATOM 706 O O . LYS A 1 99 ? 53.911 96.908 135.971 1.00 16.16 99 LYS A O 1
ATOM 712 N N . HIS A 1 100 ? 52.821 98.690 135.151 1.00 15.07 100 HIS A N 1
ATOM 713 C CA . HIS A 1 100 ? 53.845 98.987 134.152 1.00 14.89 100 HIS A CA 1
ATOM 714 C C . HIS A 1 100 ? 54.999 99.884 134.621 1.00 14.51 100 HIS A C 1
ATOM 715 O O . HIS A 1 100 ? 56.057 99.913 133.987 1.00 14.36 100 HIS A O 1
ATOM 722 N N . SER A 1 101 ? 54.809 100.605 135.724 1.00 14.14 101 SER A N 1
ATOM 723 C CA . SER A 1 101 ? 55.897 101.394 136.290 1.00 14.19 101 SER A CA 1
ATOM 724 C C . SER A 1 101 ? 57.049 100.506 136.761 1.00 14.89 101 SER A C 1
ATOM 725 O O . SER A 1 101 ? 56.820 99.386 137.244 1.00 14.46 101 SER A O 1
ATOM 728 N N . LYS A 1 102 ? 58.273 101.017 136.614 1.00 15.38 102 LYS A N 1
ATOM 729 C CA A LYS A 1 102 ? 59.474 100.332 137.103 0.50 16.06 102 LYS A CA 1
ATOM 730 C CA B LYS A 1 102 ? 59.459 100.316 137.113 0.50 16.00 102 LYS A CA 1
ATOM 731 C C . LYS A 1 102 ? 59.808 100.766 138.526 1.00 16.27 102 LYS A C 1
ATOM 73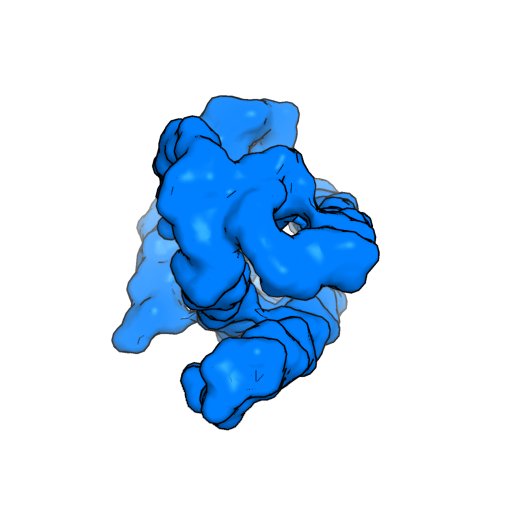2 O O . LYS A 1 102 ? 60.788 100.298 139.114 1.00 16.82 102 LYS A O 1
ATOM 743 N N . LEU A 1 103 ? 58.988 101.664 139.076 1.00 15.93 103 LEU A N 1
ATOM 744 C CA . LEU A 1 103 ? 59.115 102.101 140.469 1.00 16.42 103 LEU A CA 1
ATOM 745 C C . LEU A 1 103 ? 58.223 101.243 141.371 1.00 16.89 103 LEU A C 1
ATOM 746 O O . LEU A 1 103 ? 57.068 100.967 141.031 1.00 17.06 103 LEU A O 1
ATOM 751 N N . ASP A 1 104 ? 58.766 100.815 142.509 1.00 17.09 104 ASP A N 1
ATOM 752 C CA . ASP A 1 104 ? 57.988 100.069 143.498 1.00 17.50 104 ASP A CA 1
ATOM 753 C C . ASP A 1 104 ? 57.482 100.992 144.590 1.00 16.67 104 ASP A C 1
ATOM 754 O O . ASP A 1 104 ? 58.129 101.976 144.927 1.00 16.91 104 ASP A O 1
ATOM 759 N N . GLU A 1 105 ? 56.323 100.658 145.140 1.00 15.54 105 GLU A N 1
ATOM 760 C CA . GLU A 1 105 ? 55.779 101.369 146.289 1.00 15.14 105 GLU A CA 1
ATOM 761 C C . GLU A 1 105 ? 55.730 100.430 147.488 1.00 15.30 105 GLU A C 1
ATOM 762 O O . GLU A 1 105 ? 55.664 99.211 147.327 1.00 15.18 105 GLU A O 1
ATOM 768 N N . ALA A 1 106 ? 55.748 101.012 148.682 1.00 15.46 106 ALA A N 1
ATOM 769 C CA . ALA A 1 106 ? 55.611 100.260 149.930 1.00 15.45 106 ALA A CA 1
ATOM 770 C C . ALA A 1 106 ? 54.527 100.912 150.768 1.00 15.27 106 ALA A C 1
ATOM 771 O O . ALA A 1 106 ? 54.309 102.130 150.676 1.00 14.21 106 ALA A O 1
ATOM 773 N N . LYS A 1 107 ? 53.848 100.096 151.574 1.00 15.08 107 LYS A N 1
ATOM 774 C CA . LYS A 1 107 ? 52.849 100.582 152.523 1.00 15.55 107 LYS A CA 1
ATOM 775 C C . LYS A 1 107 ? 53.443 101.733 153.346 1.00 14.82 107 LYS A C 1
ATOM 776 O O . LYS A 1 107 ? 54.592 101.655 153.807 1.00 14.07 107 LYS A O 1
ATOM 782 N N . GLY A 1 108 ? 52.673 102.802 153.512 1.00 13.85 108 GLY A N 1
ATOM 783 C CA . GLY A 1 108 ? 53.109 103.921 154.347 1.00 13.41 108 GLY A CA 1
ATOM 784 C C . GLY A 1 108 ? 53.300 103.505 155.798 1.00 13.23 108 GLY A C 1
ATOM 785 O O . GLY A 1 108 ? 52.539 102.683 156.321 1.00 12.59 108 GLY A O 1
ATOM 786 N N . THR A 1 109 ? 54.351 104.040 156.418 1.00 12.97 109 THR A N 1
ATOM 787 C CA A THR A 1 109 ? 54.571 103.879 157.848 0.70 13.15 109 THR A CA 1
ATOM 788 C CA B THR A 1 109 ? 54.636 103.848 157.847 0.30 12.90 109 THR A CA 1
ATOM 789 C C . THR A 1 109 ? 55.152 105.160 158.438 1.00 12.90 109 THR A C 1
ATOM 790 O O . THR A 1 109 ? 56.014 105.812 157.828 1.00 12.60 109 THR A O 1
ATOM 797 N N . TYR A 1 110 ? 54.656 105.535 159.617 1.00 12.70 110 TYR A N 1
ATOM 798 C CA . TYR A 1 110 ? 55.129 106.757 160.284 1.00 13.20 110 TYR A CA 1
ATOM 799 C C . TYR A 1 110 ? 56.540 106.628 160.852 1.00 13.77 110 TYR A C 1
ATOM 800 O O . TYR A 1 110 ? 57.151 107.629 161.223 1.00 13.60 110 TYR A O 1
ATOM 809 N N . ASP A 1 111 ? 57.067 105.408 160.909 1.00 14.63 111 ASP A N 1
ATOM 810 C CA . ASP A 1 111 ? 58.376 105.226 161.544 1.00 15.60 111 ASP A CA 1
ATOM 811 C C . ASP A 1 111 ? 59.573 105.419 160.604 1.00 14.65 111 ASP A C 1
ATOM 812 O O . ASP A 1 111 ? 60.719 105.328 161.043 1.00 14.90 111 ASP A O 1
ATOM 817 N N . LYS A 1 112 ? 59.302 105.691 159.328 1.00 13.74 112 LYS A N 1
ATOM 818 C CA A LYS A 1 112 ? 60.352 106.090 158.385 0.70 13.69 112 LYS A CA 1
ATOM 819 C CA B LYS A 1 112 ? 60.348 106.077 158.382 0.30 12.95 112 LYS A CA 1
ATOM 820 C C . LYS A 1 112 ? 60.946 107.417 158.830 1.00 12.91 112 LYS A C 1
ATOM 821 O O . LYS A 1 112 ? 60.213 108.326 159.234 1.00 13.04 112 LYS A O 1
ATOM 832 N N . THR A 1 113 ? 62.274 107.539 158.774 1.00 12.09 113 THR A N 1
ATOM 833 C CA . THR A 1 113 ? 62.935 108.784 159.194 1.00 11.34 113 THR A CA 1
ATOM 834 C C . THR A 1 113 ? 62.923 109.799 158.050 1.00 11.16 113 THR A C 1
ATOM 835 O O . THR A 1 113 ? 62.677 109.431 156.898 1.00 10.72 113 THR A O 1
ATOM 839 N N . VAL A 1 114 ? 63.189 111.065 158.374 1.00 11.11 114 VAL A N 1
ATOM 840 C CA . VAL A 1 114 ? 63.327 112.122 157.363 1.00 11.16 114 VAL A CA 1
ATOM 841 C C . VAL A 1 114 ? 64.421 111.743 156.359 1.00 11.38 114 VAL A C 1
ATOM 842 O O . VAL A 1 114 ? 64.217 111.848 155.146 1.00 11.10 114 VAL A O 1
ATOM 846 N N . ALA A 1 115 ? 65.565 111.278 156.875 1.00 11.02 115 ALA A N 1
ATOM 847 C CA . ALA A 1 115 ? 66.669 110.808 156.039 1.00 11.00 115 ALA A CA 1
ATOM 848 C C . ALA A 1 115 ? 66.251 109.708 155.051 1.00 10.72 115 ALA A C 1
ATOM 849 O O . ALA A 1 115 ? 66.678 109.722 153.890 1.00 10.54 115 ALA A O 1
ATOM 851 N N . GLN A 1 116 ? 65.419 108.765 155.507 1.00 10.13 116 GLN A N 1
ATOM 852 C CA . GLN A 1 116 ? 64.909 107.699 154.640 1.00 9.54 116 GLN A CA 1
ATOM 853 C C . GLN A 1 116 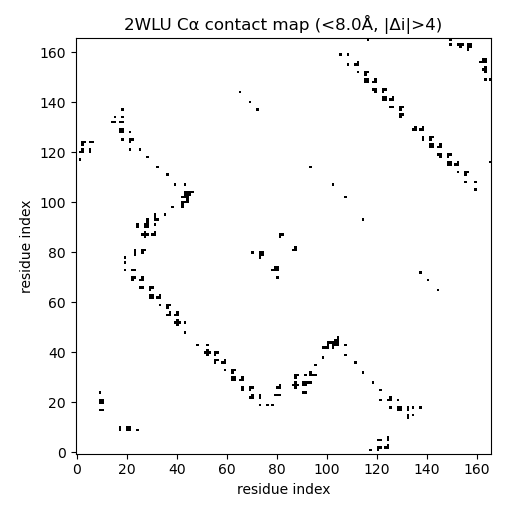? 64.019 108.240 153.514 1.00 9.30 116 GLN A C 1
ATOM 854 O O . GLN A 1 116 ? 64.119 107.791 152.361 1.00 9.10 116 GLN A O 1
ATOM 860 N N . HIS A 1 117 ? 63.142 109.185 153.856 1.00 8.61 117 HIS A N 1
ATOM 861 C CA . HIS A 1 117 ? 62.267 109.813 152.855 1.00 8.83 117 HIS A CA 1
ATOM 862 C C . HIS A 1 117 ? 63.098 110.546 151.797 1.00 8.78 117 HIS A C 1
ATOM 863 O O . HIS A 1 117 ? 62.854 110.395 150.604 1.00 9.32 117 HIS A O 1
ATOM 870 N N . LEU A 1 118 ? 64.087 111.331 152.236 1.00 8.86 118 LEU A N 1
ATOM 871 C CA . LEU A 1 118 ? 64.955 112.066 151.305 1.00 9.10 118 LEU A CA 1
ATOM 872 C C . LEU A 1 118 ? 65.736 111.126 150.376 1.00 9.19 118 LEU A C 1
ATOM 873 O O . LEU A 1 118 ? 65.881 111.403 149.181 1.00 8.96 118 LEU A O 1
ATOM 878 N N . ALA A 1 119 ? 66.229 110.012 150.926 1.00 9.57 119 ALA A N 1
ATOM 879 C CA . ALA A 1 119 ? 66.930 109.002 150.128 1.00 9.45 119 ALA A CA 1
ATOM 880 C C . ALA A 1 119 ? 66.023 108.393 149.056 1.00 9.91 119 ALA A C 1
ATOM 881 O O . ALA A 1 119 ? 66.454 108.186 147.918 1.00 9.89 119 ALA A O 1
ATOM 883 N N . ARG A 1 120 ? 64.773 108.109 149.423 1.00 10.37 120 ARG A N 1
ATOM 884 C CA . ARG A 1 120 ? 63.815 107.518 148.482 1.00 10.89 120 ARG A CA 1
ATOM 885 C C . ARG A 1 120 ? 63.494 108.510 147.355 1.00 10.77 120 ARG A C 1
ATOM 886 O O . ARG A 1 120 ? 63.403 108.131 146.185 1.00 10.86 120 ARG A O 1
ATOM 894 N N . LEU A 1 121 ? 63.312 109.775 147.718 1.00 10.81 121 LEU A N 1
ATOM 895 C CA . LEU A 1 121 ? 63.053 110.821 146.724 1.00 10.96 121 LEU A CA 1
ATOM 896 C C . LEU A 1 121 ? 64.206 110.918 145.717 1.00 11.07 121 LEU A C 1
ATOM 897 O O . LEU A 1 121 ? 63.974 110.983 144.511 1.00 11.46 121 LEU A O 1
ATOM 902 N N . VAL A 1 122 ? 65.442 110.906 146.213 1.00 11.06 122 VAL A N 1
ATOM 903 C CA . VAL A 1 122 ? 66.619 110.919 145.332 1.00 10.96 122 VAL A CA 1
ATOM 904 C C . VAL A 1 122 ? 66.629 109.699 144.394 1.00 11.30 122 VAL A C 1
ATOM 905 O O . VAL A 1 122 ? 66.881 109.849 143.199 1.00 11.26 122 VAL A O 1
ATOM 909 N N . GLU A 1 123 ? 66.319 108.508 144.914 1.00 11.60 123 GLU A N 1
ATOM 910 C CA . GLU A 1 123 ? 66.234 107.311 144.056 1.00 12.02 123 GLU A CA 1
ATOM 911 C C . GLU A 1 123 ? 65.191 107.480 142.944 1.00 11.42 123 GLU A C 1
ATOM 912 O O . GLU A 1 123 ? 65.421 107.080 141.801 1.00 11.20 123 GLU A O 1
ATOM 918 N N . VAL A 1 124 ? 64.044 108.059 143.293 1.00 11.19 124 VAL A N 1
ATOM 919 C CA . VAL A 1 124 ? 62.958 108.274 142.324 1.00 10.54 124 VAL A CA 1
ATOM 920 C C . VAL A 1 124 ? 63.418 109.198 141.196 1.00 10.52 124 VAL A C 1
ATOM 921 O O . VAL A 1 124 ? 63.252 108.876 140.021 1.00 10.77 124 VAL A O 1
ATOM 925 N N . TYR A 1 125 ? 64.017 110.332 141.552 1.00 10.39 125 TYR A N 1
ATOM 926 C CA 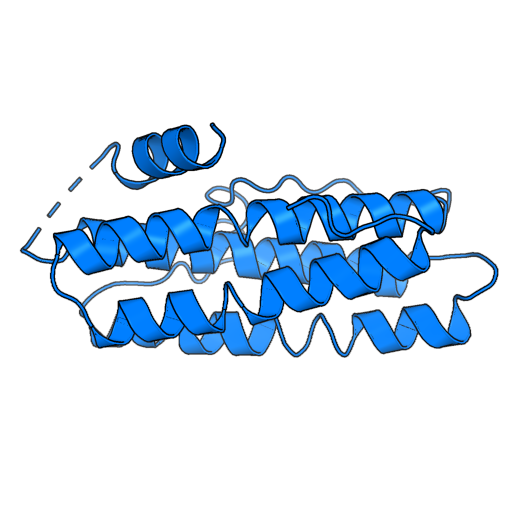. TYR A 1 125 ? 64.442 111.301 140.538 1.00 10.29 125 TYR A CA 1
ATOM 927 C C . TYR A 1 125 ? 65.640 110.800 139.732 1.00 10.42 125 TYR A C 1
ATOM 928 O O . TYR A 1 125 ? 65.771 111.128 138.555 1.00 9.82 125 TYR A O 1
ATOM 937 N N . LEU A 1 126 ? 66.510 110.002 140.357 1.00 10.66 126 LEU A N 1
ATOM 938 C CA . LEU A 1 126 ? 67.595 109.355 139.617 1.00 10.90 126 LEU A CA 1
ATOM 939 C C . LEU A 1 126 ? 67.026 108.407 138.570 1.00 10.68 126 LEU A C 1
ATOM 940 O O . LEU A 1 126 ? 67.494 108.385 137.424 1.00 10.34 126 LEU A O 1
ATOM 945 N N . TYR A 1 127 ? 66.012 107.634 138.956 1.00 10.63 127 TYR A N 1
ATOM 946 C CA . TYR A 1 127 ? 65.349 106.743 138.004 1.00 10.88 127 TYR A CA 1
ATOM 947 C C . TYR A 1 127 ? 64.725 107.537 136.849 1.00 11.10 127 TYR A C 1
ATOM 948 O O . TYR A 1 127 ? 64.911 107.193 135.678 1.00 11.13 127 TYR A O 1
ATOM 957 N N . LEU A 1 128 ? 63.969 108.582 137.189 1.00 11.13 128 LEU A N 1
ATOM 958 C CA . LEU A 1 128 ? 63.311 109.408 136.184 1.00 11.14 128 LEU A CA 1
ATOM 959 C C . LEU A 1 128 ? 64.320 110.028 135.209 1.00 11.70 128 LEU A C 1
ATOM 960 O O . LEU A 1 128 ? 64.086 110.042 134.005 1.00 10.96 128 LEU A O 1
ATOM 965 N N . SER A 1 129 ? 65.437 110.530 135.741 1.00 11.81 129 SER A N 1
ATOM 966 C CA A SER A 1 129 ? 66.512 111.094 134.923 0.70 12.58 129 SER A CA 1
ATOM 967 C CA B SER A 1 129 ? 66.486 111.104 134.895 0.30 12.16 129 SER A CA 1
ATOM 968 C C . SER A 1 129 ? 67.039 110.077 133.897 1.00 12.45 129 SER A C 1
ATOM 969 O O . SER A 1 129 ? 67.313 110.424 132.740 1.00 12.57 129 SER A O 1
ATOM 974 N N . SER A 1 130 ? 67.175 108.816 134.324 1.00 12.59 130 SER A N 1
ATOM 975 C CA . SER A 1 130 ? 67.639 107.743 133.430 1.00 13.29 130 SER A CA 1
ATOM 976 C C . SER A 1 130 ? 66.594 107.398 132.364 1.00 12.83 130 SER A C 1
ATOM 977 O O . SER A 1 130 ? 66.937 107.197 131.194 1.00 13.09 130 SER A O 1
ATOM 980 N N . LEU A 1 131 ? 65.329 107.318 132.774 1.00 12.19 131 LEU A N 1
ATOM 981 C CA . LEU A 1 131 ? 64.228 107.122 131.829 1.00 11.91 131 LEU A CA 1
ATOM 982 C C . LEU A 1 131 ? 64.226 108.219 130.760 1.00 11.76 131 LEU A C 1
ATOM 983 O O . LEU A 1 131 ? 64.058 107.931 129.571 1.00 11.24 131 LEU A O 1
ATOM 988 N N . TYR A 1 132 ? 64.405 109.472 131.187 1.00 11.22 132 TYR A N 1
ATOM 989 C CA . TYR A 1 132 ? 64.410 110.597 130.250 1.00 11.51 132 TYR A CA 1
ATOM 990 C C . TYR A 1 132 ? 65.586 110.541 129.267 1.00 11.78 132 TYR A C 1
ATOM 991 O O . TYR A 1 132 ? 65.433 110.914 128.100 1.00 11.68 132 TYR A O 1
ATOM 1000 N N . GLN A 1 133 ? 66.743 110.070 129.733 1.00 11.89 133 GLN A N 1
ATOM 1001 C CA . GLN A 1 133 ? 67.888 109.821 128.841 1.00 12.33 133 GLN A CA 1
ATOM 1002 C C . GLN A 1 133 ? 67.535 108.788 127.756 1.00 12.00 133 GLN A C 1
ATOM 1003 O O . GLN A 1 133 ? 67.858 108.975 126.586 1.00 11.99 133 GLN A O 1
ATOM 1009 N N . VAL A 1 134 ? 66.871 107.706 128.156 1.00 12.06 134 VAL A N 1
ATOM 1010 C CA . VAL A 1 134 ? 66.338 106.728 127.202 1.00 12.04 134 VAL A CA 1
ATOM 1011 C C . VAL A 1 134 ? 65.367 107.405 126.222 1.00 12.23 134 VAL A C 1
ATOM 1012 O O . VAL A 1 134 ? 65.414 107.144 125.011 1.00 12.41 134 VAL A O 1
ATOM 1016 N N . GLY A 1 135 ? 64.512 108.285 126.740 1.00 11.84 135 GLY A N 1
ATOM 1017 C CA . GLY A 1 135 ? 63.633 109.099 125.897 1.00 11.91 135 GLY A CA 1
ATOM 1018 C C . GLY A 1 135 ? 64.401 109.950 124.893 1.00 11.81 135 GLY A C 1
ATOM 1019 O O . GLY A 1 135 ? 64.017 110.036 123.717 1.00 11.97 135 GLY A O 1
ATOM 1020 N N . LEU A 1 136 ? 65.489 110.579 125.344 1.00 11.60 136 LEU A N 1
ATOM 1021 C CA . LEU A 1 136 ? 66.369 111.340 124.442 1.00 12.45 136 LEU A CA 1
ATOM 1022 C C . LEU A 1 136 ? 66.949 110.472 123.315 1.00 13.06 136 LEU A C 1
ATOM 1023 O O . LEU A 1 136 ? 66.878 110.843 122.138 1.00 13.07 136 LEU A O 1
ATOM 1028 N N . ASP A 1 137 ? 67.520 109.325 123.684 1.00 13.65 137 ASP A N 1
ATOM 1029 C CA . ASP A 1 137 ? 68.118 108.401 122.709 1.00 14.51 137 ASP A CA 1
ATOM 1030 C C . ASP A 1 137 ? 67.095 107.924 121.672 1.00 14.48 137 ASP A C 1
ATOM 1031 O O . ASP A 1 137 ? 67.373 107.917 120.464 1.00 14.68 137 ASP A O 1
ATOM 1036 N N . ILE A 1 138 ? 65.913 107.542 122.154 1.00 14.02 138 ILE A N 1
ATOM 1037 C CA . ILE A 1 138 ? 64.832 107.039 121.306 1.00 13.99 138 ILE A CA 1
ATOM 1038 C C . ILE A 1 138 ? 64.306 108.116 120.335 1.00 14.03 138 ILE A C 1
ATOM 1039 O O . ILE A 1 138 ? 64.147 107.863 119.137 1.00 13.86 138 ILE A O 1
ATOM 1044 N N . THR A 1 139 ? 64.051 109.316 120.850 1.00 13.99 139 THR A N 1
ATOM 1045 C CA . THR A 1 139 ? 63.509 110.407 120.025 1.00 14.57 139 THR A CA 1
ATOM 1046 C C . THR A 1 139 ? 64.525 110.935 119.014 1.00 15.72 139 THR A C 1
ATOM 1047 O O . THR A 1 139 ? 64.143 111.402 117.938 1.00 15.94 139 THR A O 1
ATOM 1051 N N . ASP A 1 140 ? 65.809 110.847 119.355 1.00 16.80 140 ASP A N 1
ATOM 1052 C CA . ASP A 1 140 ? 66.890 111.132 118.397 1.00 18.56 140 ASP A CA 1
ATOM 1053 C C . ASP A 1 140 ? 66.895 110.092 117.273 1.00 18.48 140 ASP A C 1
ATOM 1054 O O . ASP A 1 140 ? 66.999 110.434 116.096 1.00 18.92 140 ASP A O 1
ATOM 1059 N N . GLU A 1 141 ? 66.787 108.823 117.656 1.00 18.87 141 GLU A N 1
ATOM 1060 C CA . GLU A 1 141 ? 66.717 107.703 116.725 1.00 19.17 141 GLU A CA 1
ATOM 1061 C C . GLU A 1 141 ? 65.546 107.871 115.747 1.00 18.64 141 GLU A C 1
ATOM 1062 O O . GLU A 1 141 ? 65.717 107.725 114.531 1.00 17.89 141 GLU A O 1
ATOM 1068 N N . GLU A 1 142 ? 64.368 108.206 116.271 1.00 17.83 142 GLU A N 1
ATOM 1069 C CA . GLU A 1 142 ? 63.158 108.248 115.442 1.00 17.61 142 GLU A CA 1
ATOM 1070 C C . GLU A 1 142 ? 62.837 109.616 114.847 1.00 17.53 142 GLU A C 1
ATOM 1071 O O . GLU A 1 142 ? 61.834 109.758 114.144 1.00 17.62 142 GLU A O 1
ATOM 1077 N N . GLY A 1 143 ? 63.680 110.610 115.135 1.00 16.89 143 GLY A N 1
ATOM 1078 C CA . GLY A 1 143 ? 63.544 111.961 114.572 1.00 16.49 143 GLY A CA 1
ATOM 1079 C C . GLY A 1 143 ? 62.382 112.801 115.096 1.00 16.11 143 GLY A C 1
ATOM 1080 O O . GLY A 1 143 ? 61.821 113.603 114.356 1.00 16.65 143 GLY A O 1
ATOM 1081 N N . ASP A 1 144 ? 62.015 112.621 116.366 1.00 14.99 144 ASP A N 1
ATOM 1082 C CA . ASP A 1 144 ? 60.923 113.391 116.969 1.00 14.05 144 ASP A CA 1
ATOM 1083 C C . ASP A 1 144 ? 61.503 114.524 117.827 1.00 13.76 144 ASP A C 1
ATOM 1084 O O . ASP A 1 144 ? 61.766 114.345 119.024 1.00 13.56 144 ASP A O 1
ATOM 1089 N N . ALA A 1 145 ? 61.719 115.679 117.197 1.00 13.06 145 ALA A N 1
ATOM 1090 C CA . ALA A 1 145 ? 62.344 116.832 117.855 1.00 12.53 145 ALA A CA 1
ATOM 1091 C C . ALA A 1 145 ? 61.519 117.378 119.020 1.00 11.94 145 ALA A C 1
ATOM 1092 O O . ALA A 1 145 ? 62.080 117.791 120.041 1.00 11.68 145 ALA A O 1
ATOM 1094 N N . GLY A 1 146 ? 60.198 117.397 118.860 1.00 11.40 146 GLY A N 1
ATOM 1095 C CA . GLY A 1 146 ? 59.301 117.915 119.903 1.00 11.31 146 GLY A CA 1
ATOM 1096 C C . GLY A 1 146 ? 59.347 117.083 121.177 1.00 11.23 146 GLY A C 1
ATOM 1097 O O . GLY A 1 146 ? 59.495 117.621 122.287 1.00 11.27 146 GLY A O 1
ATOM 1098 N N . THR A 1 147 ? 59.226 115.768 121.027 1.00 10.69 147 THR A N 1
ATOM 1099 C CA . THR A 1 147 ? 59.291 114.874 122.180 1.00 10.46 147 THR A CA 1
ATOM 1100 C C . THR A 1 147 ? 60.713 114.840 122.768 1.00 10.70 147 THR A C 1
ATOM 1101 O O . THR A 1 147 ? 60.873 114.698 123.981 1.00 10.49 147 THR A O 1
ATOM 1105 N N . ASN A 1 148 ? 61.735 114.996 121.920 1.00 10.58 148 ASN A N 1
ATOM 1106 C CA . ASN A 1 148 ? 63.110 115.145 122.413 1.00 11.28 148 ASN A CA 1
ATOM 1107 C C . ASN A 1 148 ? 63.250 116.343 123.365 1.00 11.63 148 ASN A C 1
ATOM 1108 O O . ASN A 1 148 ? 63.850 116.231 124.444 1.00 11.27 148 ASN A O 1
ATOM 1113 N N . ASP A 1 149 ? 62.687 117.482 122.967 1.00 11.90 149 ASP A N 1
ATOM 1114 C CA . ASP A 1 149 ? 62.702 118.673 123.811 1.00 12.52 149 ASP A CA 1
ATOM 1115 C C . ASP A 1 149 ? 61.948 118.483 125.127 1.00 11.90 149 ASP A C 1
ATOM 1116 O O . ASP A 1 149 ? 62.384 118.986 126.165 1.00 11.74 149 ASP A O 1
ATOM 1121 N N . LEU A 1 150 ? 60.828 117.759 125.084 1.00 11.38 150 LEU A N 1
ATOM 1122 C CA . LEU A 1 150 ? 60.055 117.452 126.303 1.00 11.28 150 LEU A CA 1
ATOM 1123 C C . LEU A 1 150 ? 60.921 116.671 127.307 1.00 11.00 150 LEU A C 1
ATOM 1124 O O . LEU A 1 150 ? 61.010 117.026 128.489 1.00 10.71 150 LEU A O 1
ATOM 1129 N N . PHE A 1 151 ? 61.560 115.610 126.822 1.00 10.78 151 PHE A N 1
ATOM 1130 C CA . PHE A 1 151 ? 62.457 114.814 127.651 1.00 11.11 151 PHE A CA 1
ATOM 1131 C C . PHE A 1 151 ? 63.676 115.591 128.155 1.00 11.16 151 PHE A C 1
ATOM 1132 O O . PHE A 1 151 ? 64.123 115.357 129.274 1.00 11.20 151 PHE A O 1
ATOM 1140 N N . THR A 1 152 ? 64.213 116.494 127.334 1.00 11.42 152 THR A N 1
ATOM 1141 C CA . THR A 1 152 ? 65.361 117.315 127.748 1.00 11.55 152 THR A CA 1
ATOM 1142 C C . THR A 1 152 ? 64.998 118.197 128.937 1.00 11.60 152 THR A C 1
ATOM 1143 O O . THR A 1 152 ? 65.729 118.235 129.936 1.00 11.36 152 THR A O 1
ATOM 1147 N N . ALA A 1 153 ? 63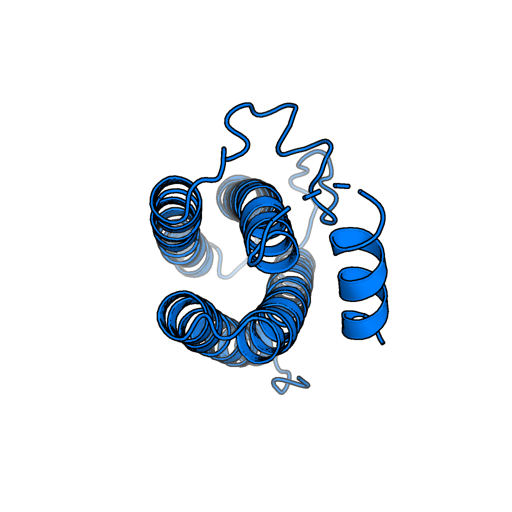.865 118.891 128.834 1.00 11.71 153 ALA A N 1
ATOM 1148 C CA . ALA A 1 153 ? 63.425 119.796 129.890 1.00 11.62 153 ALA A CA 1
ATOM 1149 C C . ALA A 1 153 ? 63.120 119.022 131.171 1.00 11.78 153 ALA A C 1
ATOM 1150 O O . ALA A 1 153 ? 63.472 119.467 132.277 1.00 11.82 153 ALA A O 1
ATOM 1152 N N . ALA A 1 154 ? 62.479 117.863 131.018 1.00 11.66 154 ALA A N 1
ATOM 1153 C CA . ALA A 1 154 ? 62.145 117.005 132.162 1.00 11.71 154 ALA A CA 1
ATOM 1154 C C . ALA A 1 154 ? 63.405 116.462 132.841 1.00 11.25 154 ALA A C 1
ATOM 1155 O O . ALA A 1 154 ? 63.468 116.418 134.075 1.00 11.36 154 ALA A O 1
ATOM 1157 N N . LYS A 1 155 ? 64.403 116.058 132.051 1.00 11.22 155 LYS A N 1
ATOM 1158 C CA A LYS A 1 155 ? 65.676 115.593 132.602 0.50 11.58 155 LYS A CA 1
ATOM 1159 C CA B LYS A 1 155 ? 65.660 115.590 132.633 0.50 11.50 155 LYS A CA 1
ATOM 1160 C C . LYS A 1 155 ? 66.394 116.716 133.363 1.00 11.54 155 LYS A C 1
ATOM 1161 O O . LYS A 1 155 ? 66.898 116.515 134.461 1.00 11.15 155 LYS A O 1
ATOM 1172 N N . THR A 1 156 ? 66.441 117.900 132.757 1.00 11.74 156 THR A N 1
ATOM 1173 C CA . THR A 1 156 ? 67.114 119.057 133.358 1.00 11.86 156 THR A CA 1
ATOM 1174 C C . THR A 1 156 ? 66.496 119.417 134.715 1.00 12.14 156 THR A C 1
ATOM 1175 O O . THR A 1 156 ? 67.209 119.697 135.682 1.00 11.87 156 THR A O 1
ATOM 1179 N N . GLU A 1 157 ? 65.170 119.375 134.773 1.00 12.04 157 GLU A N 1
ATOM 1180 C CA . GLU A 1 157 ? 64.407 119.647 135.988 1.00 12.97 157 GLU A CA 1
ATOM 1181 C C . GLU A 1 157 ? 64.661 118.570 137.052 1.00 12.49 157 GLU A C 1
ATOM 1182 O O . GLU A 1 157 ? 64.837 118.890 138.233 1.00 12.66 157 GLU A O 1
ATOM 1188 N N . ALA A 1 158 ? 64.707 117.307 136.626 1.00 11.98 158 ALA A N 1
ATOM 1189 C CA . ALA A 1 158 ? 65.000 116.186 137.530 1.00 11.71 158 ALA A CA 1
ATOM 1190 C C . ALA A 1 158 ? 66.420 116.270 138.117 1.00 11.21 158 ALA A C 1
ATOM 1191 O O . ALA A 1 158 ? 66.619 116.030 139.300 1.00 10.92 158 ALA A O 1
ATOM 1193 N N . GLU A 1 159 ? 67.394 116.607 137.278 1.00 11.18 159 GLU A N 1
ATOM 1194 C CA . GLU A 1 159 ? 68.786 116.786 137.714 1.00 11.05 159 GLU A CA 1
ATOM 1195 C C . GLU A 1 159 ? 68.956 117.934 138.722 1.00 10.74 159 GLU A C 1
ATOM 1196 O O . GLU A 1 159 ? 69.694 117.802 139.708 1.00 10.63 159 GLU A O 1
ATOM 1202 N N . LYS A 1 160 ? 68.268 119.048 138.479 1.00 10.47 160 LYS A N 1
ATOM 1203 C CA . LYS A 1 160 ? 68.228 120.159 139.436 1.00 10.28 160 LYS A CA 1
ATOM 1204 C C . LYS A 1 160 ? 67.615 119.711 140.769 1.00 9.80 160 LYS A C 1
ATOM 1205 O O . LYS A 1 160 ? 68.123 120.043 141.841 1.00 9.42 160 LYS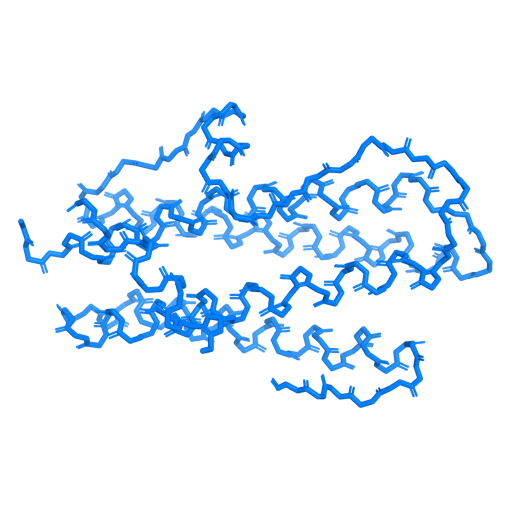 A O 1
ATOM 1211 N N . THR A 1 161 ? 66.522 118.960 140.697 1.00 9.52 161 THR A N 1
ATOM 1212 C CA . THR A 1 161 ? 65.874 118.436 141.905 1.00 9.37 161 THR A CA 1
ATOM 1213 C C . THR A 1 161 ? 66.837 117.530 142.689 1.00 9.46 161 THR A C 1
ATOM 1214 O O . THR A 1 161 ? 66.921 117.621 143.925 1.00 9.37 161 THR A O 1
ATOM 1218 N N . ILE A 1 162 ? 67.571 116.677 141.972 1.00 8.93 162 ILE A N 1
ATOM 1219 C CA . ILE A 1 162 ? 68.570 115.809 142.615 1.00 9.00 162 ILE A CA 1
ATOM 1220 C C . ILE A 1 162 ? 69.656 116.620 143.327 1.00 9.08 162 ILE A C 1
ATOM 1221 O O . ILE A 1 162 ? 70.001 116.310 144.462 1.00 9.08 162 ILE A O 1
ATOM 1226 N N . TRP A 1 163 ? 70.190 117.649 142.670 1.00 9.06 163 TRP A N 1
ATOM 1227 C CA . TRP A 1 163 ? 71.172 118.536 143.326 1.00 9.35 163 TRP A CA 1
ATOM 1228 C C . TRP A 1 163 ? 70.617 119.099 144.643 1.00 9.06 163 TRP A C 1
ATOM 1229 O O . TRP A 1 163 ? 71.278 119.033 145.676 1.00 9.42 163 TRP A O 1
ATOM 1240 N N . MET A 1 164 ? 69.403 119.640 144.608 1.00 9.05 164 MET A N 1
ATOM 1241 C CA . MET A 1 164 ? 68.824 120.278 145.799 1.00 9.29 164 MET A CA 1
ATOM 1242 C C . MET A 1 164 ? 68.481 119.311 146.924 1.00 9.07 164 MET A C 1
ATOM 1243 O O . MET A 1 164 ? 68.736 119.596 148.104 1.00 8.31 164 MET A O 1
ATOM 1248 N N . LEU A 1 165 ? 67.917 118.161 146.565 1.00 8.80 165 LEU A N 1
ATOM 1249 C CA . LEU A 1 165 ? 67.582 117.161 147.574 1.00 9.36 165 LEU A CA 1
ATOM 1250 C C . LEU A 1 165 ? 68.853 116.564 148.170 1.00 9.40 165 LEU A C 1
ATOM 1251 O O . LEU A 1 165 ? 68.927 116.347 149.376 1.00 9.43 165 LEU A O 1
ATOM 1256 N N . GLN A 1 166 ? 69.844 116.303 147.319 1.00 9.37 166 GLN A N 1
ATOM 1257 C CA . GLN A 1 166 ? 71.149 115.819 147.788 1.00 9.56 166 GLN A CA 1
ATOM 1258 C C . GLN A 1 166 ? 71.781 116.823 148.747 1.00 9.26 166 GLN A C 1
ATOM 1259 O O . GLN A 1 166 ? 72.321 116.440 149.784 1.00 8.81 166 GLN A O 1
ATOM 1265 N N . ALA A 1 167 ? 71.712 118.107 148.400 1.00 9.06 167 ALA A N 1
ATOM 1266 C CA . ALA A 1 167 ? 72.254 119.152 149.277 1.00 9.15 167 ALA A CA 1
ATOM 1267 C C . ALA A 1 167 ? 71.584 119.126 150.661 1.00 9.16 167 ALA A C 1
ATOM 1268 O O . ALA A 1 167 ? 72.269 119.246 151.685 1.00 8.98 167 ALA A O 1
ATOM 1270 N N . GLU A 1 168 ? 70.261 118.946 150.698 1.00 9.29 168 GLU A N 1
ATOM 1271 C CA . GLU A 1 168 ? 69.539 118.803 151.980 1.00 9.60 168 GLU A CA 1
ATOM 1272 C C . GLU A 1 168 ? 70.063 117.606 152.813 1.00 10.07 168 GLU A C 1
ATOM 1273 O O . GLU A 1 168 ? 70.100 117.666 154.049 1.00 9.83 168 GLU A O 1
ATOM 1279 N N . ARG A 1 169 ? 70.478 116.541 152.126 1.00 10.01 169 ARG A N 1
ATOM 1280 C CA . ARG A 1 169 ? 71.060 115.350 152.766 1.00 10.76 169 ARG A CA 1
ATOM 1281 C C . ARG A 1 169 ? 72.530 115.540 153.167 1.00 11.03 169 ARG A C 1
ATOM 1282 O O . ARG A 1 169 ? 73.126 114.647 153.772 1.00 11.19 169 ARG A O 1
ATOM 1290 N N . GLY A 1 170 ? 73.119 116.684 152.807 1.00 11.15 170 GLY A N 1
ATOM 1291 C CA . GLY A 1 170 ? 74.543 116.947 153.045 1.00 11.14 170 GLY A CA 1
ATOM 1292 C C . GLY A 1 170 ? 75.479 116.343 152.001 1.00 11.60 170 GLY A C 1
ATOM 1293 O O . GLY A 1 170 ? 76.678 116.217 152.249 1.00 10.91 170 GLY A O 1
ATOM 1294 N N . GLN A 1 171 ? 74.934 115.970 150.840 1.00 11.35 171 GLN A N 1
ATOM 1295 C CA . GLN A 1 171 ? 75.696 115.296 149.769 1.00 11.85 171 GLN A CA 1
ATOM 1296 C C . GLN A 1 171 ? 75.778 116.115 148.465 1.00 12.35 171 GLN A C 1
ATOM 1297 O O . GLN A 1 171 ? 74.993 117.043 148.257 1.00 11.93 171 GLN A O 1
ATOM 1303 N N . GLY A 1 172 ? 76.727 115.767 147.593 1.00 13.14 172 GLY A N 1
ATOM 1304 C CA . GLY A 1 172 ? 76.745 116.288 146.216 1.00 14.43 172 GLY A CA 1
ATOM 1305 C C . GLY A 1 172 ? 75.741 115.569 145.312 1.00 15.59 172 GLY A C 1
ATOM 1306 O O . GLY A 1 172 ? 75.178 114.546 145.708 1.00 14.88 172 GLY A O 1
ATOM 1307 N N . PRO A 1 173 ? 75.498 116.104 144.094 1.00 17.18 173 PRO A N 1
ATOM 1308 C CA . PRO A 1 173 ? 74.456 115.554 143.208 1.00 18.52 173 PRO A CA 1
ATOM 1309 C C . PRO A 1 173 ? 74.725 114.107 142.793 1.00 20.51 173 PRO A C 1
ATOM 1310 O O . PRO A 1 173 ? 73.790 113.298 142.742 1.00 20.91 173 PRO A O 1
ATOM 1314 N N . ALA A 1 174 ? 75.990 113.788 142.518 1.00 22.23 174 ALA A N 1
ATOM 1315 C CA . ALA A 1 174 ? 76.398 112.431 142.134 1.00 2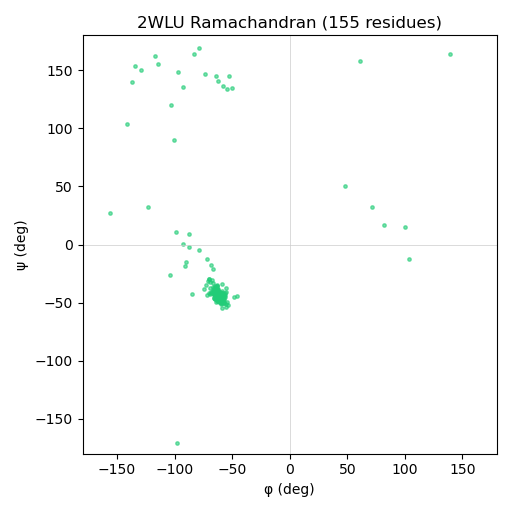4.48 174 ALA A CA 1
ATOM 1316 C C . ALA A 1 174 ? 75.509 111.823 141.041 1.00 25.86 174 ALA A C 1
ATOM 1317 O O . ALA A 1 174 ? 75.006 110.703 141.193 1.00 26.50 174 ALA A O 1
ATOM 1319 N N . LEU A 1 175 ? 75.307 112.570 139.954 1.00 27.02 175 LEU A N 1
ATOM 1320 C CA . LEU A 1 175 ? 74.548 112.076 138.801 1.00 27.89 175 LEU A CA 1
ATOM 1321 C C . LEU A 1 175 ? 75.270 110.913 138.118 1.00 28.69 175 LEU A C 1
ATOM 1322 O O . LEU A 1 175 ? 74.635 109.931 137.713 1.00 29.63 175 LEU A O 1
#

InterPro domains:
  IPR002177 DNA-binding protein Dps [PIRSF005900] (16-170)
  IPR002177 DNA-binding protein Dps [PR01346] (50-66)
  IPR002177 DNA-binding protein Dps [PR01346] (74-90)
  IPR002177 DNA-binding protein Dps [PR01346] (147-165)
  IPR002177 DNA-binding protein Dps [PTHR42932] (18-171)
  IPR002177 DNA-binding protein Dps [cd01043] (30-167)
  IPR008331 Ferritin/DPS domain [PF00210] (30-168)
  IPR009078 Ferritin-like superfamily [SSF47240] (26-167)
  IPR012347 Ferritin-like [G3DSA:1.20.1260.10] (1-175)
  IPR023188 DNA-binding protein Dps, conserved site [PS00818] (50-66)

CATH classification: 1.20.1260.10

Secondary structure (DSSP, 8-state):
-HHHHHHHHHT---TTHHHHHHHHHHHHHHHHHHHHHHHHHHH--STTHHHHHHHHHHHHHHHHHHHHHHHHHHHHTT-----SHHHHHHH-S-------TT--HHHHHHHHHHHHHHHHHHHHHHHHHHHHHT-HHHHHHHHHHHHHHHHHHHHHHHHTT-----

Organism: Streptococcus pyogenes serotype M1 (NCBI:txid301447)

Nearest PDB structures (foldseek):
  2wla-assembly1_A  TM=1.005E+00  e=8.298E-24  Streptococcus pyogenes
  2ux1-assembly1_G  TM=9.988E-01  e=5.573E-16  Streptococcus suis
  2xkq-assembly1_H  TM=9.970E-01  e=5.849E-16  Streptococcus suis
  1umn-assembly1_C  TM=9.985E-01  e=7.447E-16  Streptococcus suis
  2cf7-assembly1_I  TM=9.980E-01  e=1.096E-15  Streptococcus suis

B-factor: mean 16.45, std 9.83, range [2.22, 57.99]

Sequence (166 aa):
TLVENIYASVTHNSKNEKTKAVLNQAVADLSVAASIVHQVHWYMRGPGFLYLHPKMDEELLDSSLNANLDEVSSSERLITIGGAPYSTLAEFSSKHSKKLDEAKGTTYDKKTVAQHLARLVEVYLYLSSSLYQVGLDITDEEGDAGTNDLFTAAKKTEAEKTIWMLQAERGQGPAL

Foldseek 3Di:
DLLVVLLCVQPVDPLQSSLLSLLQLLLLLLVVLLVLLVLCLPQADDPPNVPSNVVSVVVNVVSVVLNVVSQVVSVVVPHHHDDDNVSSQVSHPDDDDDRDNPQYPLNSLVVNLVSLVSLLSSLVNSLVSCVVSVPVVSNVSSVVSNVVSLVVLQVSQVVSVHGSPD

Radius of gyration: 15.98 Å; Cα contacts (8 Å, |Δi|>4): 207; chains: 1; bounding box: 33×29×50 Å

Solvent-accessible surface area: 8688 Å² total; per-residue (Å²): 116,89,39,116,104,8,65,60,50,18,36,158,140,108,95,35,82,65,0,40,36,0,0,22,17,0,2,0,0,1,18,6,0,10,52,9,0,55,53,3,19,155,58,6,150,31,135,22,60,158,124,7,53,65,58,1,56,110,11,21,97,46,4,65,63,24,39,78,103,1,19,87,70,2,94,101,33,58,21,83,31,46,87,69,147,78,64,28,72,160,58,13,105,13,117,92,70,190,13,50,114,118,83,73,27,69,82,11,8,28,73,0,7,93,0,10,61,16,2,8,20,0,4,53,0,0,28,61,0,1,105,100,47,66,20,80,39,0,26,98,19,0,60,66,5,34,82,73,4,48,126,19,0,130,86,6,8,57,80,82,73,86,45,54,87,127